Protein AF-A0A1B1N3E8-F1 (afdb_monomer_lite)

Radius of gyration: 32.71 Å; chains: 1; bounding box: 84×83×41 Å

Foldseek 3Di:
DDKDKDWFQAEAEPPQDPQKDKDFPPVVSNGWIWMKDFDPVCRVPDDSVQKYKYWYCPPPDAAKDKTFIDIRHDPGMDTPDTRPNRITIMGMDGDDDPPPPDPDDDDDDDDDDDDDDDDDDDDDDDDDDDDDDDDDDDDDDDDDDDDPPDDDDDDD

Sequence (156 aa):
MKKKTLNDLPITLLNVGGNYTAKIISPQSGTVNATVEGSSERIASLKAEDLSFTADVSGYGEGTFKVKLDAKLPQYIYLLDSGTDGTVQVKITVKDKPATVDPTPSTGGGGEPPPSTGHDAGSPSTSPGTEVSSGTGAADSGNEGGDQSDNSTNSP

Secondary structure (DSSP, 8-state):
-EEEEEEEEEEEEE---TTEEEEEEESTTSEEEEEEEE-HHHHHH--STT-EEEEE-TT--SEEEEEEEEEE--TTEEEEE-SSTTEEEEEEEE-PPP----------------------------------------------------------

Organism: NCBI:txid1462996

pLDDT: mean 72.6, std 20.75, range [34.31, 93.19]

InterPro domains:
  IPR012505 YbbR-like [PF07949] (23-92)

Structure (mmCIF, N/CA/C/O backbone):
data_AF-A0A1B1N3E8-F1
#
_entry.id   AF-A0A1B1N3E8-F1
#
loop_
_atom_site.group_PDB
_atom_site.id
_atom_site.type_symbol
_atom_site.label_atom_id
_atom_site.label_alt_id
_atom_site.label_comp_id
_atom_site.label_asym_id
_atom_site.label_entity_id
_atom_site.label_seq_id
_atom_site.pdbx_PDB_ins_code
_atom_site.Cartn_x
_atom_site.Cartn_y
_atom_site.Cartn_z
_atom_site.occupancy
_atom_site.B_iso_or_equiv
_atom_site.auth_seq_id
_atom_site.auth_comp_id
_atom_site.auth_asym_id
_atom_site.auth_atom_id
_atom_site.pdbx_PDB_model_num
ATOM 1 N N . MET A 1 1 ? -18.790 8.007 15.459 1.00 81.00 1 MET A N 1
ATOM 2 C CA . MET A 1 1 ? -17.832 7.154 14.718 1.00 81.00 1 MET A CA 1
ATOM 3 C C . MET A 1 1 ? -16.732 6.721 15.675 1.00 81.00 1 MET A C 1
ATOM 5 O O . MET A 1 1 ? -16.617 7.316 16.743 1.00 81.00 1 MET A O 1
ATOM 9 N N . LYS A 1 2 ? -15.986 5.661 15.357 1.00 91.44 2 LYS A N 1
ATOM 10 C CA . LYS A 1 2 ? -14.891 5.151 16.190 1.00 91.44 2 LYS A CA 1
ATOM 11 C C . LYS A 1 2 ? -13.700 4.803 15.303 1.00 91.44 2 LYS A C 1
ATOM 13 O O . LYS A 1 2 ? -13.894 4.225 14.238 1.00 91.44 2 LYS A O 1
ATOM 18 N N . LYS A 1 3 ? -12.492 5.131 15.759 1.00 92.75 3 LYS A N 1
ATOM 19 C CA . LYS A 1 3 ? -11.236 4.811 15.073 1.00 92.75 3 LYS A CA 1
ATOM 20 C C . LYS A 1 3 ? -10.554 3.583 15.670 1.00 92.75 3 LYS A C 1
ATOM 22 O O . LYS A 1 3 ? -10.691 3.322 16.868 1.00 92.75 3 LYS A O 1
ATOM 27 N N . LYS A 1 4 ? -9.815 2.850 14.840 1.00 91.62 4 LYS A N 1
ATOM 28 C CA . LYS A 1 4 ? -8.973 1.710 15.220 1.00 91.62 4 LYS A CA 1
ATOM 29 C C . LYS A 1 4 ? -7.729 1.712 14.342 1.00 91.62 4 LYS A C 1
ATOM 31 O O . LYS A 1 4 ? -7.832 1.882 13.132 1.00 91.62 4 LYS A O 1
ATOM 36 N N . THR A 1 5 ? -6.576 1.523 14.963 1.00 91.50 5 THR A N 1
ATOM 37 C CA . THR A 1 5 ? -5.315 1.303 14.255 1.00 91.50 5 THR A CA 1
ATOM 38 C C . THR A 1 5 ? -5.049 -0.195 14.229 1.00 91.50 5 THR A C 1
ATOM 40 O O . THR A 1 5 ? -5.274 -0.889 15.222 1.00 91.50 5 THR A O 1
ATOM 43 N N . LEU A 1 6 ? -4.642 -0.688 13.067 1.00 90.06 6 LEU A N 1
ATOM 44 C CA . LEU A 1 6 ? -4.240 -2.062 12.826 1.00 90.06 6 LEU A CA 1
ATOM 45 C C . LEU A 1 6 ? -2.809 -2.030 12.290 1.00 90.06 6 LEU A C 1
ATOM 47 O O . LEU A 1 6 ? -2.491 -1.259 11.385 1.00 90.06 6 LEU A O 1
ATOM 51 N N . ASN A 1 7 ? -1.954 -2.842 12.892 1.00 90.06 7 ASN A N 1
ATOM 52 C CA . ASN A 1 7 ? -0.536 -2.929 12.579 1.00 90.06 7 ASN A CA 1
ATOM 53 C C . ASN A 1 7 ? -0.247 -4.202 11.782 1.00 90.06 7 ASN A C 1
ATOM 55 O O . ASN A 1 7 ? -1.059 -5.128 11.772 1.00 90.06 7 ASN A O 1
ATOM 59 N N . ASP A 1 8 ? 0.912 -4.226 11.130 1.00 89.19 8 ASP A N 1
ATOM 60 C CA . ASP A 1 8 ? 1.439 -5.392 10.417 1.00 89.19 8 ASP A CA 1
ATOM 61 C C . ASP A 1 8 ? 0.517 -5.965 9.325 1.00 89.19 8 ASP A C 1
ATOM 63 O O . ASP A 1 8 ? 0.443 -7.171 9.093 1.00 89.19 8 ASP A O 1
ATOM 67 N N . LEU A 1 9 ? -0.172 -5.075 8.607 1.00 89.00 9 LEU A N 1
ATOM 68 C CA . LEU A 1 9 ? -1.071 -5.437 7.516 1.00 89.00 9 LEU A CA 1
ATOM 69 C C . LEU A 1 9 ? -0.256 -5.789 6.260 1.00 89.00 9 LEU A C 1
ATOM 71 O O . LEU A 1 9 ? 0.513 -4.944 5.793 1.00 89.00 9 LEU A O 1
ATOM 75 N N . PRO A 1 10 ? -0.383 -7.009 5.705 1.00 89.69 10 PRO A N 1
ATOM 76 C CA . PRO A 1 10 ? 0.439 -7.455 4.586 1.00 89.69 10 PRO A CA 1
ATOM 77 C C . PRO A 1 10 ? 0.030 -6.782 3.272 1.00 89.69 10 PRO A C 1
ATOM 79 O O . PRO A 1 10 ? -1.155 -6.658 2.957 1.00 89.69 10 PRO A O 1
ATOM 82 N N . ILE A 1 11 ? 1.025 -6.401 2.469 1.00 90.25 11 ILE A N 1
ATOM 83 C CA . ILE A 1 11 ? 0.811 -5.875 1.117 1.00 90.25 11 ILE A CA 1
ATOM 84 C C . ILE A 1 11 ? 0.919 -7.010 0.092 1.00 90.25 11 ILE A C 1
ATOM 86 O O . ILE A 1 11 ? 1.916 -7.729 0.037 1.00 90.25 11 ILE A O 1
ATOM 90 N N . THR A 1 12 ? -0.080 -7.124 -0.780 1.00 90.81 12 THR A N 1
ATOM 91 C CA . THR A 1 12 ? -0.103 -8.063 -1.909 1.00 90.81 12 THR A CA 1
ATOM 92 C C . THR A 1 12 ? 0.252 -7.344 -3.212 1.00 90.81 12 THR A C 1
ATOM 94 O O . THR A 1 12 ? -0.232 -6.245 -3.478 1.00 90.81 12 THR A O 1
ATOM 97 N N . LEU A 1 13 ? 1.081 -7.961 -4.057 1.00 90.50 13 LEU A N 1
ATOM 98 C CA . LEU A 1 13 ? 1.419 -7.433 -5.384 1.00 90.50 13 LEU A CA 1
ATOM 99 C C . LEU A 1 13 ? 0.500 -8.058 -6.440 1.00 90.50 13 LEU A C 1
ATOM 101 O O . LEU A 1 13 ? 0.418 -9.283 -6.539 1.00 90.50 13 LEU A O 1
ATOM 105 N N . LEU A 1 14 ? -0.183 -7.226 -7.227 1.00 90.19 14 LEU A N 1
ATOM 106 C CA . LEU A 1 14 ? -1.088 -7.652 -8.298 1.00 90.19 14 LEU A CA 1
ATOM 107 C C . LEU A 1 14 ? -0.472 -7.417 -9.679 1.00 90.19 14 LEU A C 1
ATOM 109 O O . LEU A 1 14 ? 0.347 -6.521 -9.864 1.00 90.19 14 LEU A O 1
ATOM 113 N N . ASN A 1 15 ? -0.895 -8.223 -10.657 1.00 88.38 15 ASN A N 1
ATOM 114 C CA . ASN A 1 15 ? -0.480 -8.123 -12.060 1.00 88.38 15 ASN A CA 1
ATOM 115 C C . ASN A 1 15 ? 1.044 -8.199 -12.303 1.00 88.38 15 ASN A C 1
ATOM 117 O O . ASN A 1 15 ? 1.557 -7.660 -13.283 1.00 88.38 15 ASN A O 1
ATOM 121 N N . VAL A 1 16 ? 1.769 -8.936 -11.451 1.00 85.56 16 VAL A N 1
ATOM 122 C CA . VAL A 1 16 ? 3.171 -9.310 -11.701 1.00 85.56 16 VAL A CA 1
ATOM 123 C C . VAL A 1 16 ? 3.226 -10.201 -12.947 1.00 85.56 16 VAL A C 1
ATOM 125 O O . VAL A 1 16 ? 2.769 -11.344 -12.920 1.00 85.56 16 VAL A O 1
ATOM 128 N N . GLY A 1 17 ? 3.761 -9.681 -14.055 1.00 81.06 17 GLY A N 1
ATOM 129 C CA . GLY A 1 17 ? 3.867 -10.432 -15.309 1.00 81.06 17 GLY A CA 1
ATOM 130 C C . GLY A 1 17 ? 4.708 -11.704 -15.146 1.00 81.06 17 GLY A C 1
ATOM 131 O O . GLY A 1 17 ? 5.719 -11.690 -14.455 1.00 81.06 17 GLY A O 1
ATOM 132 N N . GLY A 1 18 ? 4.326 -12.807 -15.801 1.00 82.44 18 GLY A N 1
ATOM 133 C CA . GLY A 1 18 ? 4.915 -14.136 -15.546 1.00 82.44 18 GLY A CA 1
ATOM 134 C C . GLY A 1 18 ? 6.428 -14.271 -15.792 1.00 82.44 18 GLY A C 1
ATOM 135 O O . GLY A 1 18 ? 7.059 -15.153 -15.209 1.00 82.44 18 GLY A O 1
ATOM 136 N N . ASN A 1 19 ? 7.011 -13.381 -16.604 1.00 85.12 19 ASN A N 1
ATOM 137 C CA . ASN A 1 19 ? 8.456 -13.285 -16.862 1.00 85.12 19 ASN A CA 1
ATOM 138 C C . ASN A 1 19 ? 9.200 -12.381 -15.862 1.00 85.12 19 ASN A C 1
ATOM 140 O O . ASN A 1 19 ? 10.395 -12.146 -16.021 1.00 85.12 19 ASN A O 1
ATOM 144 N N . TYR A 1 20 ? 8.512 -11.858 -14.848 1.00 89.12 20 TYR A N 1
ATOM 145 C CA . TYR A 1 20 ? 9.046 -10.937 -13.852 1.00 89.12 20 TYR A CA 1
ATOM 146 C C . TYR A 1 20 ? 8.787 -11.452 -12.434 1.00 89.12 20 TYR A C 1
ATOM 148 O O . TYR A 1 20 ? 7.929 -12.296 -12.179 1.00 89.12 20 TYR A O 1
ATOM 156 N N . THR A 1 21 ? 9.563 -10.939 -11.488 1.00 88.44 21 THR A N 1
ATOM 157 C CA . THR A 1 21 ? 9.357 -11.104 -10.051 1.00 88.44 21 THR A CA 1
ATOM 158 C C . THR A 1 21 ? 9.356 -9.720 -9.427 1.00 88.44 21 THR A C 1
ATOM 160 O O . THR A 1 21 ? 10.260 -8.928 -9.675 1.00 88.44 21 THR A O 1
ATOM 163 N N . ALA A 1 22 ? 8.342 -9.423 -8.623 1.00 89.88 22 ALA A N 1
ATOM 164 C CA . ALA A 1 22 ? 8.217 -8.152 -7.928 1.00 89.88 22 ALA A CA 1
ATOM 165 C C . ALA A 1 22 ? 8.405 -8.369 -6.420 1.00 89.88 22 ALA A C 1
ATOM 167 O O . ALA A 1 22 ? 7.872 -9.323 -5.852 1.00 89.88 22 ALA A O 1
ATOM 168 N N . LYS A 1 23 ? 9.176 -7.494 -5.772 1.00 90.06 23 LYS A N 1
ATOM 169 C CA . LYS A 1 23 ? 9.442 -7.522 -4.331 1.00 90.06 23 LYS A CA 1
ATOM 170 C C . LYS A 1 23 ? 9.333 -6.116 -3.753 1.00 90.06 23 LYS A C 1
ATOM 172 O O . LYS A 1 23 ? 9.940 -5.180 -4.268 1.00 90.06 23 LYS A O 1
ATOM 177 N N . ILE A 1 24 ? 8.601 -5.974 -2.653 1.00 90.94 24 ILE A N 1
ATOM 178 C CA . ILE A 1 24 ? 8.552 -4.724 -1.888 1.00 90.94 24 ILE A CA 1
ATOM 179 C C . ILE A 1 24 ? 9.931 -4.500 -1.257 1.00 90.94 24 ILE A C 1
ATOM 181 O O . ILE A 1 24 ? 10.463 -5.384 -0.585 1.00 90.94 24 ILE A O 1
ATOM 185 N N . ILE A 1 25 ? 10.517 -3.329 -1.504 1.00 91.06 25 ILE A N 1
ATOM 186 C CA . ILE A 1 25 ? 11.793 -2.909 -0.906 1.00 91.06 25 ILE A CA 1
ATOM 187 C C . ILE A 1 25 ? 11.607 -1.819 0.151 1.00 91.06 25 ILE A C 1
ATOM 189 O O . ILE A 1 25 ? 12.448 -1.686 1.035 1.00 91.06 25 ILE A O 1
ATOM 193 N N . SER A 1 26 ? 10.511 -1.055 0.086 1.00 87.69 26 SER A N 1
ATOM 194 C CA . SER A 1 26 ? 10.121 -0.123 1.143 1.00 87.69 26 SER A CA 1
ATOM 195 C C . SER A 1 26 ? 8.589 -0.044 1.251 1.00 87.69 26 SER A C 1
ATOM 197 O O . SER A 1 26 ? 7.947 0.219 0.227 1.00 87.69 26 SER A O 1
ATOM 199 N N . PRO A 1 27 ? 8.000 -0.267 2.443 1.00 83.62 27 PRO A N 1
ATOM 200 C CA . PRO A 1 27 ? 8.676 -0.612 3.700 1.00 83.62 27 PRO A CA 1
ATOM 201 C C . PRO A 1 27 ? 9.332 -2.003 3.642 1.00 83.62 27 PRO A C 1
ATOM 203 O O . PRO A 1 27 ? 8.753 -2.951 3.119 1.00 83.62 27 PRO A O 1
ATOM 206 N N . GLN A 1 28 ? 10.544 -2.140 4.195 1.00 83.25 28 GLN A N 1
ATOM 207 C CA . GLN A 1 28 ? 11.326 -3.390 4.136 1.00 83.25 28 GLN A CA 1
ATOM 208 C C . GLN A 1 28 ? 10.640 -4.568 4.860 1.00 83.25 28 GLN A C 1
ATOM 210 O O . GLN A 1 28 ? 10.928 -5.724 4.560 1.00 83.25 28 GLN A O 1
ATOM 215 N N . SER A 1 29 ? 9.701 -4.269 5.764 1.00 84.44 29 SER A N 1
ATOM 216 C CA . SER A 1 29 ? 8.829 -5.241 6.436 1.00 84.44 29 SER A CA 1
ATOM 217 C C . SER A 1 29 ? 7.853 -5.953 5.482 1.00 84.44 29 SER A C 1
ATOM 219 O O . SER A 1 29 ? 7.394 -7.053 5.768 1.00 84.44 29 SER A O 1
ATOM 221 N N . GLY A 1 30 ? 7.485 -5.327 4.354 1.00 84.31 30 GLY A N 1
ATOM 222 C CA . GLY A 1 30 ? 6.367 -5.784 3.513 1.00 84.31 30 GLY A CA 1
ATOM 223 C C . GLY A 1 30 ? 4.980 -5.609 4.155 1.00 84.31 30 GLY A C 1
ATOM 224 O O . GLY A 1 30 ? 3.972 -5.955 3.536 1.00 84.31 30 GLY A O 1
ATOM 225 N N . THR A 1 31 ? 4.928 -5.049 5.367 1.00 89.88 31 THR A N 1
ATOM 226 C CA . THR A 1 31 ? 3.714 -4.724 6.119 1.00 89.88 31 THR A CA 1
ATOM 227 C C . THR A 1 31 ? 3.548 -3.215 6.302 1.00 89.88 31 THR A C 1
ATOM 229 O O . THR A 1 31 ? 4.524 -2.460 6.252 1.00 89.88 31 THR A O 1
ATOM 232 N N . VAL A 1 32 ? 2.305 -2.774 6.514 1.00 90.00 32 VAL A N 1
ATOM 233 C CA . VAL A 1 32 ? 1.940 -1.378 6.809 1.00 90.00 32 VAL A CA 1
ATOM 234 C C . VAL A 1 32 ? 1.043 -1.271 8.036 1.00 90.00 32 VAL A C 1
ATOM 236 O O . VAL A 1 32 ? 0.368 -2.221 8.430 1.00 90.00 32 VAL A O 1
ATOM 239 N N . ASN A 1 33 ? 1.026 -0.082 8.635 1.00 90.94 33 ASN A N 1
ATOM 240 C CA . ASN A 1 33 ? 0.131 0.262 9.732 1.00 90.94 33 ASN A CA 1
ATOM 241 C C . ASN A 1 33 ? -0.992 1.130 9.169 1.00 90.94 33 ASN A C 1
ATOM 243 O O . ASN A 1 33 ? -0.705 2.168 8.584 1.00 90.94 33 ASN A O 1
ATOM 247 N N . ALA A 1 34 ? -2.251 0.743 9.359 1.00 89.88 34 ALA A N 1
ATOM 248 C CA . ALA A 1 34 ? -3.389 1.522 8.887 1.00 89.88 34 ALA A CA 1
ATOM 249 C C . ALA A 1 34 ? -4.277 1.977 10.043 1.00 89.88 34 ALA A C 1
ATOM 251 O O . ALA A 1 34 ? -4.625 1.197 10.932 1.00 89.88 34 ALA A O 1
ATOM 252 N N . THR A 1 35 ? -4.698 3.238 10.001 1.00 92.06 35 THR A N 1
ATOM 253 C CA . THR A 1 35 ? -5.744 3.762 10.880 1.00 92.06 35 THR A CA 1
ATOM 254 C C . THR A 1 35 ? -7.030 3.900 10.087 1.00 92.06 35 THR A C 1
ATOM 256 O O . THR A 1 35 ? -7.068 4.555 9.047 1.00 92.06 35 THR A O 1
ATOM 259 N N . VAL A 1 36 ? -8.096 3.288 10.595 1.00 92.31 36 VAL A N 1
ATOM 260 C CA . VAL A 1 36 ? -9.420 3.272 9.971 1.00 92.31 36 VAL A CA 1
ATOM 261 C C . VAL A 1 36 ? -10.480 3.820 10.919 1.00 92.31 36 VAL A C 1
ATOM 263 O O . VAL A 1 36 ? -10.355 3.717 12.143 1.00 92.31 36 VAL A O 1
ATOM 266 N N . GLU A 1 37 ? -11.548 4.381 10.361 1.00 92.69 37 GLU A N 1
ATOM 267 C CA . GLU A 1 37 ? -12.704 4.890 11.097 1.00 92.69 37 GLU A CA 1
ATOM 268 C C . GLU A 1 37 ? -14.013 4.338 10.528 1.00 92.69 37 GLU A C 1
ATOM 270 O O . GLU A 1 37 ? -14.156 4.138 9.325 1.00 92.69 37 GLU A O 1
ATOM 275 N N . GLY A 1 38 ? -14.995 4.099 11.397 1.00 91.19 38 GLY A N 1
ATOM 276 C CA . GLY A 1 38 ? -16.321 3.668 10.971 1.00 91.19 38 GLY A CA 1
ATOM 277 C C . GLY A 1 38 ? -17.346 3.625 12.099 1.00 91.19 38 GLY A C 1
ATOM 278 O O . GLY A 1 38 ? -17.196 4.254 13.156 1.00 91.19 38 GLY A O 1
ATOM 279 N N . SER A 1 39 ? -18.415 2.866 11.868 1.00 91.69 39 SER A N 1
ATOM 280 C CA . SER A 1 39 ? -19.445 2.577 12.873 1.00 91.69 39 SER A CA 1
ATOM 281 C C . SER A 1 39 ? -18.897 1.708 14.009 1.00 91.69 39 SER A C 1
ATOM 283 O O . SER A 1 39 ? -18.091 0.806 13.778 1.00 91.69 39 SER A O 1
ATOM 285 N N . SER A 1 40 ? -19.359 1.946 15.242 1.00 89.50 40 SER A N 1
ATOM 286 C CA . SER A 1 40 ? -18.832 1.295 16.454 1.00 89.50 40 SER A CA 1
ATOM 287 C C . SER A 1 40 ? -18.857 -0.235 16.391 1.00 89.50 40 SER A C 1
ATOM 289 O O . SER A 1 40 ? -17.874 -0.867 16.766 1.00 89.50 40 SER A O 1
ATOM 291 N N . GLU A 1 41 ? -19.943 -0.821 15.882 1.00 89.50 41 GLU A N 1
ATOM 292 C CA . GLU A 1 41 ? -20.103 -2.274 15.721 1.00 89.50 41 GLU A CA 1
ATOM 293 C C . GLU A 1 41 ? -19.141 -2.837 14.668 1.00 89.50 41 GLU A C 1
ATOM 295 O O . GLU A 1 41 ? -18.470 -3.837 14.906 1.00 89.50 41 GLU A O 1
ATOM 300 N N . ARG A 1 42 ? -18.998 -2.149 13.526 1.00 90.38 42 ARG A N 1
ATOM 301 C CA . ARG A 1 42 ? -18.088 -2.555 12.444 1.00 90.38 42 ARG A CA 1
ATOM 302 C C . ARG A 1 42 ? -16.635 -2.535 12.903 1.00 90.38 42 ARG A C 1
ATOM 304 O O . ARG A 1 42 ? -15.924 -3.505 12.696 1.00 90.38 42 ARG A O 1
ATOM 311 N N . ILE A 1 43 ? -16.216 -1.477 13.592 1.00 90.56 43 ILE A N 1
ATOM 312 C CA . ILE A 1 43 ? -14.851 -1.327 14.120 1.00 90.56 43 ILE A CA 1
ATOM 313 C C . ILE A 1 43 ? -14.553 -2.321 15.258 1.00 90.56 43 ILE A C 1
ATOM 315 O O . ILE A 1 43 ? -13.415 -2.782 15.397 1.00 90.56 43 ILE A O 1
ATOM 319 N N . ALA A 1 44 ? -15.562 -2.684 16.057 1.00 88.69 44 ALA A N 1
ATOM 320 C CA . ALA A 1 44 ? -15.437 -3.735 17.064 1.00 88.69 44 ALA A CA 1
ATOM 321 C C . ALA A 1 44 ? -15.216 -5.116 16.421 1.00 88.69 44 ALA A C 1
ATOM 323 O O . ALA A 1 44 ? -14.320 -5.839 16.851 1.00 88.69 44 ALA A O 1
ATOM 324 N N . SER A 1 45 ? -15.973 -5.447 15.370 1.00 89.44 45 SER A N 1
ATOM 325 C CA . SER A 1 45 ? -15.857 -6.719 14.641 1.00 89.44 45 SER A CA 1
ATOM 326 C C . SER A 1 45 ? -14.691 -6.786 13.645 1.00 89.44 45 SER A C 1
ATOM 328 O O . SER A 1 45 ? -14.306 -7.887 13.268 1.00 89.44 45 SER A O 1
ATOM 330 N N . LEU A 1 46 ? -14.131 -5.645 13.225 1.00 89.06 46 LEU A N 1
ATOM 331 C CA . LEU A 1 46 ? -13.094 -5.568 12.192 1.00 89.06 46 LEU A CA 1
ATOM 332 C C . LEU A 1 46 ? -11.805 -6.296 12.595 1.00 89.06 46 LEU A C 1
ATOM 334 O O . LEU A 1 46 ? -11.213 -5.9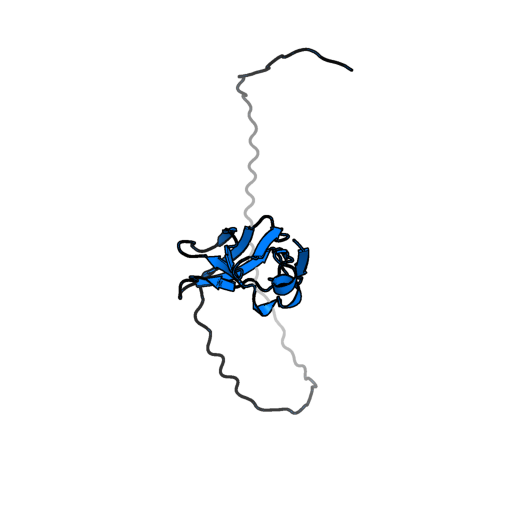73 13.633 1.00 89.06 46 LEU A O 1
ATOM 338 N N . LYS A 1 47 ? -11.311 -7.178 11.726 1.00 88.75 47 LYS A N 1
ATOM 339 C CA . LYS A 1 47 ? -10.004 -7.831 11.860 1.00 88.75 47 LYS A CA 1
ATOM 340 C C . LYS A 1 47 ? -8.980 -7.259 10.879 1.00 88.75 47 LYS A C 1
ATOM 342 O O . LYS A 1 47 ? -9.325 -6.527 9.958 1.00 88.75 47 LYS A O 1
ATOM 347 N N . ALA A 1 48 ? -7.711 -7.621 11.073 1.00 86.00 48 ALA A N 1
ATOM 348 C CA . ALA A 1 48 ? -6.659 -7.366 10.088 1.00 86.00 48 ALA A CA 1
ATOM 349 C C . ALA A 1 48 ? -6.942 -8.088 8.755 1.00 86.00 48 ALA A C 1
ATOM 351 O O . ALA A 1 48 ? -6.711 -7.525 7.696 1.00 86.00 48 ALA A O 1
ATOM 352 N N . GLU A 1 49 ? -7.510 -9.296 8.822 1.00 86.94 49 GLU A N 1
ATOM 353 C CA . GLU A 1 49 ? -7.845 -10.156 7.674 1.00 86.94 49 GLU A CA 1
ATOM 354 C C . GLU A 1 49 ? -8.910 -9.549 6.737 1.00 86.94 49 GLU A C 1
ATOM 356 O O . GLU A 1 49 ? -8.908 -9.825 5.541 1.00 86.94 49 GLU A O 1
ATOM 361 N N . ASP A 1 50 ? -9.806 -8.703 7.263 1.00 88.62 50 ASP A N 1
ATOM 362 C CA . ASP A 1 50 ? -10.824 -7.984 6.481 1.00 88.62 50 ASP A CA 1
ATOM 363 C C . ASP A 1 50 ? -10.240 -6.819 5.656 1.00 88.62 50 ASP A C 1
ATOM 365 O O . ASP A 1 50 ? -10.945 -6.242 4.824 1.00 88.62 50 ASP A O 1
ATOM 369 N N . LEU A 1 51 ? -8.983 -6.432 5.906 1.00 88.00 51 LEU A N 1
ATOM 370 C CA . LEU A 1 51 ? -8.288 -5.368 5.189 1.00 88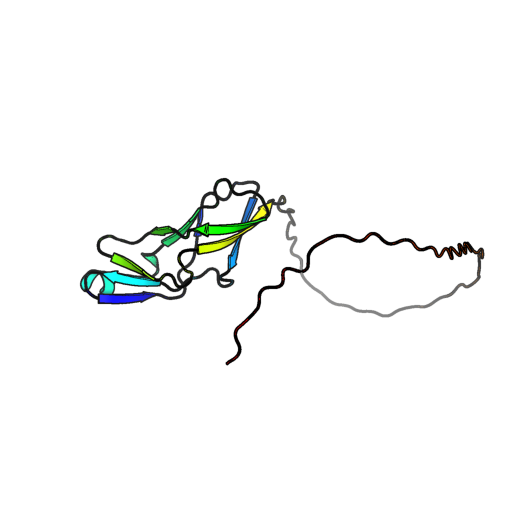.00 51 LEU A CA 1
ATOM 371 C C . LEU A 1 51 ? -7.230 -5.973 4.271 1.00 88.00 51 LEU A C 1
ATOM 373 O O . LEU A 1 51 ? -6.292 -6.623 4.723 1.00 88.00 51 LEU A O 1
ATOM 377 N N . SER A 1 52 ? -7.350 -5.726 2.970 1.00 89.06 52 SER A N 1
ATOM 378 C CA . SER A 1 52 ? -6.353 -6.169 1.990 1.00 89.06 52 SER A CA 1
ATOM 379 C C . SER A 1 52 ? -5.724 -4.965 1.307 1.00 89.06 52 SER A C 1
ATOM 381 O O . SER A 1 52 ? -6.423 -4.178 0.672 1.00 89.06 52 SER A O 1
ATOM 383 N N . PHE A 1 53 ? -4.405 -4.834 1.425 1.00 90.94 53 PHE A N 1
ATOM 384 C CA . PHE A 1 53 ? -3.631 -3.803 0.741 1.00 90.94 53 PHE A CA 1
ATOM 385 C C . PHE A 1 53 ? -2.995 -4.404 -0.509 1.00 90.94 53 PHE A C 1
ATOM 387 O O . PHE A 1 53 ? -2.299 -5.418 -0.437 1.00 90.94 53 PHE A O 1
ATOM 394 N N . THR A 1 54 ? -3.248 -3.798 -1.663 1.00 91.50 54 THR A N 1
ATOM 395 C CA . THR A 1 54 ? -2.833 -4.307 -2.973 1.00 91.50 54 THR A CA 1
ATOM 396 C C . THR A 1 54 ? -2.113 -3.229 -3.766 1.00 91.50 54 THR A C 1
ATOM 398 O O . THR A 1 54 ? -2.635 -2.132 -3.926 1.00 91.50 54 THR A O 1
ATOM 401 N N . ALA A 1 55 ? -0.932 -3.534 -4.297 1.00 91.12 55 ALA A N 1
ATOM 402 C CA . ALA A 1 55 ? -0.217 -2.651 -5.217 1.00 91.12 55 ALA A CA 1
ATOM 403 C C . ALA A 1 55 ? -0.193 -3.285 -6.614 1.00 91.12 55 ALA A C 1
ATOM 405 O O . ALA A 1 55 ? 0.303 -4.401 -6.787 1.00 91.12 55 ALA A O 1
ATOM 406 N N . ASP A 1 56 ? -0.752 -2.584 -7.599 1.00 92.12 56 ASP A N 1
ATOM 407 C CA . ASP A 1 56 ? -0.800 -3.036 -8.990 1.00 92.12 56 ASP A CA 1
ATOM 408 C C . ASP A 1 56 ? 0.504 -2.676 -9.714 1.00 92.12 56 ASP A C 1
ATOM 410 O O . ASP A 1 56 ? 0.868 -1.503 -9.795 1.00 92.12 56 ASP A O 1
ATOM 414 N N . VAL A 1 57 ? 1.215 -3.687 -10.225 1.00 89.81 57 VAL A N 1
ATOM 415 C CA . VAL A 1 57 ? 2.464 -3.505 -10.984 1.00 89.81 57 VAL A CA 1
ATOM 416 C C . VAL A 1 57 ? 2.319 -3.815 -12.479 1.00 89.81 57 VAL A C 1
ATOM 418 O O . VAL A 1 57 ? 3.316 -4.062 -13.160 1.00 89.81 57 VAL A O 1
ATOM 421 N N . SER A 1 58 ? 1.099 -3.777 -13.023 1.00 86.94 58 SER A N 1
ATOM 422 C CA . SER A 1 58 ? 0.876 -3.904 -14.466 1.00 86.94 58 SER A CA 1
ATOM 423 C C . SER A 1 58 ? 1.568 -2.781 -15.248 1.00 86.94 58 SER A C 1
ATOM 425 O O . SER A 1 58 ? 1.622 -1.628 -14.826 1.00 86.94 58 SER A O 1
ATOM 427 N N . GLY A 1 59 ? 2.141 -3.126 -16.403 1.00 83.69 59 GLY A N 1
ATOM 428 C CA . GLY A 1 59 ? 2.825 -2.171 -17.284 1.00 83.69 59 GLY A CA 1
ATOM 429 C C . GLY A 1 59 ? 4.201 -1.685 -16.805 1.00 83.69 59 GLY A C 1
ATOM 430 O O . GLY A 1 59 ? 4.893 -1.026 -17.578 1.00 83.69 59 GLY A O 1
ATOM 431 N N . TYR A 1 60 ? 4.639 -2.029 -15.591 1.00 86.69 60 TYR A N 1
ATOM 432 C CA . TYR A 1 60 ? 5.993 -1.730 -15.126 1.00 86.69 60 TYR A CA 1
ATOM 433 C C . TYR A 1 60 ? 6.998 -2.779 -15.633 1.00 86.69 60 TYR A C 1
ATOM 435 O O . TYR A 1 60 ? 6.747 -3.983 -15.578 1.00 86.69 60 TYR A O 1
ATOM 443 N N . GLY A 1 61 ? 8.144 -2.306 -16.129 1.00 86.38 61 GLY A N 1
ATOM 444 C CA . GLY A 1 61 ? 9.271 -3.146 -16.541 1.00 86.38 61 GLY A CA 1
ATOM 445 C C . GLY A 1 61 ? 10.197 -3.512 -15.378 1.00 86.38 61 GLY A C 1
ATOM 446 O O . GLY A 1 61 ? 9.842 -3.381 -14.208 1.00 86.38 61 GLY A O 1
ATOM 447 N N . GLU A 1 62 ? 11.419 -3.937 -15.695 1.00 89.69 62 GLU A N 1
ATOM 448 C CA . GLU A 1 62 ? 12.468 -4.107 -14.686 1.00 89.69 62 GLU A CA 1
ATOM 449 C C . GLU A 1 62 ? 12.918 -2.759 -14.094 1.00 89.69 62 GLU A C 1
ATOM 451 O O . GLU A 1 62 ? 12.923 -1.732 -14.773 1.00 89.69 62 GLU A O 1
ATOM 456 N N . GLY A 1 63 ? 13.290 -2.754 -12.811 1.00 90.50 63 GLY A N 1
ATOM 457 C CA . GLY A 1 63 ? 13.726 -1.552 -12.099 1.00 90.50 63 GLY A CA 1
ATOM 458 C C . GLY A 1 63 ? 13.064 -1.379 -10.735 1.00 90.50 63 GLY A C 1
ATOM 459 O O . GLY A 1 63 ? 12.497 -2.313 -10.170 1.00 90.50 63 GLY A O 1
ATOM 460 N N . THR A 1 64 ? 13.154 -0.169 -10.185 1.00 93.19 64 THR A N 1
ATOM 461 C CA . THR A 1 64 ? 12.545 0.204 -8.901 1.00 93.19 64 THR A CA 1
ATOM 462 C C . THR A 1 64 ? 11.531 1.311 -9.135 1.00 93.19 64 THR A C 1
ATOM 464 O O . THR A 1 64 ? 11.896 2.384 -9.612 1.00 93.19 64 THR A O 1
ATOM 467 N N . PHE A 1 65 ? 10.278 1.080 -8.749 1.00 92.06 65 PHE A N 1
ATOM 468 C CA . PHE A 1 65 ? 9.183 2.017 -8.979 1.00 92.06 65 PHE A CA 1
ATOM 469 C C . PHE A 1 65 ? 8.402 2.297 -7.694 1.00 92.06 65 PHE A C 1
ATOM 471 O O . PHE A 1 65 ? 8.246 1.430 -6.831 1.00 92.06 65 PHE A O 1
ATOM 478 N N . LYS A 1 66 ? 7.899 3.531 -7.574 1.00 92.19 66 LYS A N 1
ATOM 479 C CA . LYS A 1 66 ? 6.900 3.906 -6.569 1.00 92.19 66 LYS A CA 1
ATOM 480 C C . LYS A 1 66 ? 5.517 3.626 -7.142 1.00 92.19 66 LYS A C 1
ATOM 482 O O . LYS A 1 66 ? 5.158 4.174 -8.181 1.00 92.19 66 LYS A O 1
ATOM 487 N N . VAL A 1 67 ? 4.770 2.778 -6.454 1.00 90.88 67 VAL A N 1
ATOM 488 C CA . VAL A 1 67 ? 3.459 2.279 -6.870 1.00 90.88 67 VAL A CA 1
ATOM 489 C C . VAL A 1 67 ? 2.433 2.732 -5.837 1.00 90.88 67 VAL A C 1
ATOM 491 O O . VAL A 1 67 ? 2.731 2.763 -4.640 1.00 90.88 67 VAL A O 1
ATOM 494 N N . LYS A 1 68 ? 1.239 3.127 -6.287 1.00 90.56 68 LYS A N 1
ATOM 495 C CA . LYS A 1 68 ? 0.143 3.472 -5.373 1.00 90.56 68 LYS A CA 1
ATOM 496 C C . LYS A 1 68 ? -0.398 2.209 -4.713 1.00 90.56 68 LYS A C 1
ATOM 498 O O . LYS A 1 68 ? -0.568 1.184 -5.367 1.00 90.56 68 LYS A O 1
ATOM 503 N N . LEU A 1 69 ? -0.656 2.310 -3.418 1.00 90.00 69 LEU A N 1
ATOM 504 C CA . LEU A 1 69 ? -1.240 1.249 -2.621 1.00 90.00 69 LEU A CA 1
ATOM 505 C C . LEU A 1 69 ? -2.762 1.419 -2.624 1.00 90.00 69 LEU A C 1
ATOM 507 O O . LEU A 1 69 ? -3.274 2.408 -2.105 1.00 90.00 69 LEU A O 1
ATOM 511 N N . ASP A 1 70 ? -3.469 0.467 -3.221 1.00 90.44 70 ASP A N 1
ATOM 512 C CA . ASP A 1 70 ? -4.923 0.374 -3.138 1.00 90.44 70 ASP A CA 1
ATOM 513 C C . ASP A 1 70 ? -5.315 -0.395 -1.870 1.00 90.44 70 ASP A C 1
ATOM 515 O O . ASP A 1 70 ? -4.632 -1.342 -1.466 1.00 90.44 70 ASP A O 1
ATOM 519 N N . ALA A 1 71 ? -6.394 0.025 -1.217 1.00 89.19 71 ALA A N 1
ATOM 520 C CA . ALA A 1 71 ? -6.830 -0.539 0.051 1.00 89.19 71 ALA A CA 1
ATOM 521 C C . ALA A 1 71 ? -8.280 -1.005 -0.054 1.00 89.19 71 ALA A C 1
ATOM 523 O O . ALA A 1 71 ? -9.208 -0.209 -0.206 1.00 89.19 71 ALA A O 1
ATOM 524 N N . LYS A 1 72 ? -8.482 -2.313 0.081 1.00 89.56 72 LYS A N 1
ATOM 525 C CA . LYS A 1 72 ? -9.800 -2.932 0.057 1.00 89.56 72 LYS A CA 1
ATOM 526 C C . LYS A 1 72 ? -10.350 -3.015 1.475 1.00 89.56 72 LYS A C 1
ATOM 528 O O . LYS A 1 72 ? -9.914 -3.849 2.266 1.00 89.56 72 LYS A O 1
ATOM 533 N N . LEU A 1 73 ? -11.301 -2.130 1.779 1.00 88.81 73 LEU A N 1
ATOM 534 C CA . LEU A 1 73 ? -12.005 -2.060 3.063 1.00 88.81 73 LEU A CA 1
ATOM 535 C C . LEU A 1 73 ? -13.465 -2.536 2.925 1.00 88.81 73 LEU A C 1
ATOM 537 O O . LEU A 1 73 ? -14.066 -2.377 1.857 1.00 88.81 73 LEU A O 1
ATOM 541 N N . PRO A 1 74 ? -14.073 -3.090 3.990 1.00 87.00 74 PRO A N 1
ATOM 542 C CA . PRO A 1 74 ? -15.496 -3.414 4.008 1.00 87.00 74 PRO A CA 1
ATOM 543 C C . PRO A 1 74 ? -16.371 -2.151 4.102 1.00 87.00 74 PRO A C 1
ATOM 545 O O . PRO A 1 74 ? -15.916 -1.064 4.457 1.00 87.00 74 PRO A O 1
ATOM 548 N N . GLN A 1 75 ? -17.667 -2.297 3.811 1.00 87.06 75 GLN A N 1
ATOM 549 C CA . GLN A 1 75 ? -18.609 -1.172 3.809 1.00 87.06 75 GLN A CA 1
ATOM 550 C C . GLN A 1 75 ? -18.700 -0.457 5.169 1.00 87.06 75 GLN A C 1
ATOM 552 O O . GLN A 1 75 ? -18.678 -1.088 6.228 1.00 87.06 75 GLN A O 1
ATOM 557 N N . TYR A 1 76 ? -18.895 0.865 5.115 1.00 87.69 76 TYR A N 1
ATOM 558 C CA . TYR A 1 76 ? -18.975 1.769 6.273 1.00 87.69 76 TYR A CA 1
ATOM 559 C C . TYR A 1 76 ? -17.689 1.850 7.119 1.00 87.69 76 TYR A C 1
ATOM 561 O O . TYR A 1 76 ? -17.747 2.212 8.299 1.00 87.69 76 TYR A O 1
ATOM 569 N N . ILE A 1 77 ? -16.540 1.538 6.511 1.00 89.94 77 ILE A N 1
ATOM 570 C CA . ILE A 1 77 ? -15.206 1.777 7.062 1.00 89.94 77 ILE A CA 1
ATOM 571 C C . ILE A 1 77 ? -14.402 2.614 6.065 1.00 89.94 77 ILE A C 1
ATOM 573 O O . ILE A 1 77 ? -14.393 2.336 4.868 1.00 89.94 77 ILE A O 1
ATOM 577 N N . TYR A 1 78 ? -13.732 3.639 6.580 1.00 90.31 78 TYR A N 1
ATOM 578 C CA . TYR A 1 78 ? -12.909 4.577 5.831 1.00 90.31 78 TYR A CA 1
ATOM 579 C C . TYR A 1 78 ? -11.464 4.492 6.314 1.00 90.31 78 TYR A C 1
ATOM 581 O O . TYR A 1 78 ? -11.201 4.349 7.509 1.00 90.31 78 TYR A O 1
ATOM 589 N N . LEU A 1 79 ? -10.529 4.589 5.376 1.00 90.06 79 LEU A N 1
ATOM 590 C CA . LEU A 1 79 ? -9.101 4.667 5.648 1.00 90.06 79 LEU A CA 1
ATOM 591 C C . LEU A 1 79 ? -8.729 6.122 5.951 1.00 90.06 79 LEU A C 1
ATOM 593 O O . LEU A 1 79 ? -9.004 7.003 5.140 1.00 90.06 79 LEU A O 1
ATOM 597 N N . LEU A 1 80 ? -8.142 6.369 7.121 1.00 89.88 80 LEU A N 1
ATOM 598 C CA . LEU A 1 80 ? -7.666 7.693 7.542 1.00 89.88 80 LEU A CA 1
ATOM 599 C C . LEU A 1 80 ? -6.167 7.848 7.282 1.00 89.88 80 LEU A C 1
ATOM 601 O O . LEU A 1 80 ? -5.724 8.911 6.866 1.00 89.88 80 LEU A O 1
ATOM 605 N N . ASP A 1 81 ? -5.400 6.790 7.539 1.00 88.38 81 ASP A N 1
ATOM 606 C CA . ASP A 1 81 ? -3.953 6.745 7.341 1.00 88.38 81 ASP A CA 1
ATOM 607 C C . ASP A 1 81 ? -3.503 5.314 6.999 1.00 88.38 81 ASP A C 1
ATOM 609 O O . ASP A 1 81 ? -4.149 4.345 7.400 1.00 88.38 81 ASP A O 1
ATOM 613 N N . SER A 1 82 ? -2.402 5.195 6.254 1.00 81.94 82 SER A N 1
ATOM 614 C CA . SER A 1 82 ? -1.759 3.932 5.846 1.00 81.94 82 SER A CA 1
ATOM 615 C C . SER A 1 82 ? -0.273 3.849 6.224 1.00 81.94 82 SER A C 1
ATOM 617 O O . SER A 1 82 ? 0.409 2.927 5.782 1.00 81.94 82 SER A O 1
ATOM 619 N N . GLY A 1 83 ? 0.271 4.831 6.956 1.00 80.06 83 GLY A N 1
ATOM 620 C CA . GLY A 1 83 ? 1.666 4.852 7.412 1.00 80.06 83 GLY A CA 1
ATOM 621 C C . GLY A 1 83 ? 2.737 4.978 6.315 1.00 80.06 83 GLY A C 1
ATOM 622 O O . GLY A 1 83 ? 3.923 5.010 6.632 1.00 80.06 83 GLY A O 1
ATOM 623 N N . THR A 1 84 ? 2.343 5.030 5.038 1.00 76.75 84 THR A N 1
ATOM 624 C CA . THR A 1 84 ? 3.230 5.077 3.858 1.00 76.75 84 THR A CA 1
ATOM 625 C C . THR A 1 84 ? 2.767 6.079 2.790 1.00 76.75 84 THR A C 1
ATOM 627 O O . THR A 1 84 ? 3.080 5.932 1.606 1.00 76.75 84 THR A O 1
ATOM 630 N N . ASP A 1 85 ? 1.943 7.058 3.177 1.00 80.81 85 ASP A N 1
ATOM 631 C CA . ASP A 1 85 ? 1.347 8.062 2.276 1.00 80.81 85 ASP A CA 1
ATOM 632 C C . ASP A 1 85 ? 0.578 7.450 1.080 1.00 80.81 85 ASP A C 1
ATOM 634 O O . ASP A 1 85 ? 0.436 8.057 0.018 1.00 80.81 85 ASP A O 1
ATOM 638 N N . GLY A 1 86 ? 0.104 6.205 1.225 1.00 84.06 86 GLY A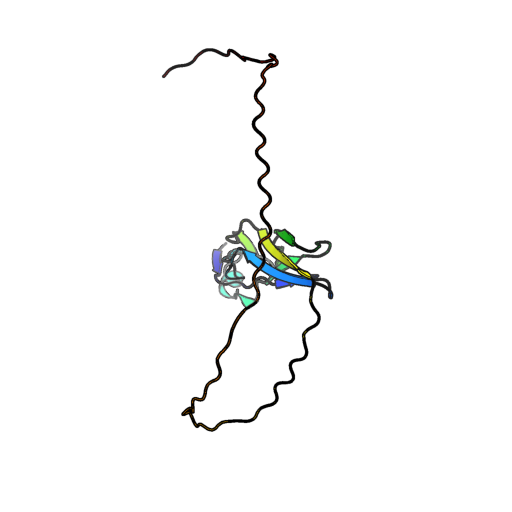 N 1
ATOM 639 C CA . GLY A 1 86 ? -0.561 5.456 0.155 1.00 84.06 86 GLY A CA 1
ATOM 640 C C . GLY A 1 86 ? 0.366 5.036 -0.994 1.00 84.06 86 GLY A C 1
ATOM 641 O O . GLY A 1 86 ? -0.114 4.765 -2.095 1.00 84.06 86 GLY A O 1
ATOM 642 N N . THR A 1 87 ? 1.686 4.977 -0.782 1.00 88.75 87 THR A N 1
ATOM 643 C CA . THR A 1 87 ? 2.653 4.521 -1.795 1.00 88.75 87 THR A CA 1
ATOM 644 C C . THR A 1 87 ? 3.655 3.514 -1.239 1.00 88.75 87 THR A C 1
ATOM 646 O O . THR A 1 87 ? 3.998 3.532 -0.061 1.00 88.75 87 THR A O 1
ATOM 649 N N . VAL A 1 88 ? 4.134 2.612 -2.094 1.00 91.25 88 VAL A N 1
ATOM 650 C CA . VAL A 1 88 ? 5.144 1.600 -1.751 1.00 91.25 88 VAL A CA 1
ATOM 651 C C . VAL A 1 88 ? 6.222 1.546 -2.828 1.00 91.25 88 VAL A C 1
ATOM 653 O O . VAL A 1 88 ? 5.951 1.796 -4.003 1.00 91.25 88 VAL A O 1
ATOM 656 N N . GLN A 1 89 ? 7.460 1.229 -2.444 1.00 92.25 89 GLN A N 1
ATOM 657 C CA . GLN A 1 89 ? 8.539 0.991 -3.404 1.00 92.25 89 GLN A CA 1
ATOM 658 C C . GLN A 1 89 ? 8.654 -0.497 -3.697 1.00 92.25 89 GLN A C 1
ATOM 660 O O . GLN A 1 89 ? 8.948 -1.301 -2.806 1.00 92.25 89 GLN A O 1
ATOM 665 N N . VAL A 1 90 ? 8.471 -0.842 -4.966 1.00 91.75 90 VAL A N 1
ATOM 666 C CA . VAL A 1 90 ? 8.569 -2.207 -5.475 1.00 91.75 90 VAL A CA 1
ATOM 667 C C . VAL A 1 90 ? 9.751 -2.278 -6.433 1.00 91.75 90 VAL A C 1
ATOM 669 O O . VAL A 1 90 ? 9.875 -1.460 -7.346 1.00 91.75 90 VAL A O 1
ATOM 672 N N . LYS A 1 91 ? 10.629 -3.258 -6.220 1.00 92.19 91 LYS A N 1
ATOM 673 C CA . LYS A 1 91 ? 11.665 -3.640 -7.176 1.00 92.19 91 LYS A CA 1
ATOM 674 C C . LYS A 1 91 ? 11.150 -4.803 -8.012 1.00 92.19 91 LYS A C 1
ATOM 676 O O . LYS A 1 91 ? 10.748 -5.827 -7.462 1.00 92.19 91 LYS A O 1
ATOM 681 N N . ILE A 1 92 ? 11.187 -4.639 -9.324 1.00 91.88 92 ILE A N 1
ATOM 682 C CA . ILE A 1 92 ? 10.822 -5.645 -10.312 1.00 91.88 92 ILE A CA 1
ATOM 683 C C . ILE A 1 92 ? 12.111 -6.115 -10.981 1.00 91.88 92 ILE A C 1
ATOM 685 O O . ILE A 1 92 ? 12.924 -5.309 -11.434 1.00 91.88 92 ILE A O 1
ATOM 689 N N . THR A 1 93 ? 12.313 -7.424 -11.020 1.00 90.31 93 THR A N 1
ATOM 690 C CA . THR A 1 93 ? 13.428 -8.074 -11.713 1.00 90.31 93 THR A CA 1
ATOM 691 C C . THR A 1 93 ? 12.877 -9.043 -12.744 1.00 90.31 93 THR A C 1
ATOM 693 O O . THR A 1 93 ? 11.795 -9.605 -12.553 1.00 90.31 93 THR A O 1
ATOM 696 N N . VAL A 1 94 ? 13.619 -9.284 -13.825 1.00 88.06 94 VAL A N 1
ATOM 697 C CA . VAL A 1 94 ? 13.333 -10.423 -14.705 1.00 88.06 94 VAL A CA 1
ATOM 698 C C . VAL A 1 94 ? 13.363 -11.705 -13.868 1.00 88.06 94 VAL A C 1
ATOM 700 O O . VAL A 1 94 ? 14.148 -11.844 -12.928 1.00 88.06 94 VAL A O 1
ATOM 703 N N . LYS A 1 95 ? 12.441 -12.620 -14.158 1.00 83.00 95 LYS A N 1
ATOM 704 C CA . LYS A 1 95 ? 12.402 -13.941 -13.550 1.00 83.00 95 LYS A CA 1
ATOM 705 C C . LYS A 1 95 ? 13.346 -14.848 -14.323 1.00 83.00 95 LYS A C 1
ATOM 707 O O . LYS A 1 95 ? 12.967 -15.404 -15.354 1.00 83.00 95 LYS A O 1
ATOM 712 N N . ASP A 1 96 ? 14.556 -15.024 -13.804 1.00 71.50 96 ASP A N 1
ATOM 713 C CA . ASP A 1 96 ? 15.390 -16.151 -14.204 1.00 71.50 96 ASP A CA 1
ATOM 714 C C . ASP A 1 96 ? 14.602 -17.458 -14.063 1.00 71.50 96 ASP A C 1
ATOM 716 O O . ASP A 1 96 ? 13.804 -17.639 -13.131 1.00 71.50 96 ASP A O 1
ATOM 720 N N . LYS A 1 97 ? 14.815 -18.385 -15.005 1.00 63.59 97 LYS A N 1
ATOM 721 C CA . LYS A 1 97 ? 14.271 -19.738 -14.863 1.00 63.59 97 LYS A CA 1
ATOM 722 C C . LYS A 1 97 ? 14.775 -20.303 -13.532 1.00 63.59 97 LYS A C 1
ATOM 724 O O . LYS A 1 97 ? 15.974 -20.193 -13.272 1.00 63.59 97 LYS A O 1
ATOM 729 N N . PRO A 1 98 ? 13.919 -20.936 -12.710 1.00 51.16 98 PRO A N 1
ATOM 730 C CA . PRO A 1 98 ? 14.419 -21.659 -11.556 1.00 51.16 98 PRO A CA 1
ATOM 731 C C . PRO A 1 98 ? 15.413 -22.707 -12.059 1.00 51.16 98 PRO A C 1
ATOM 733 O O . PRO A 1 98 ? 15.064 -23.554 -12.882 1.00 51.16 98 PRO A O 1
ATOM 736 N N . ALA A 1 99 ? 16.655 -22.633 -11.584 1.00 46.47 99 ALA A N 1
ATOM 737 C CA . ALA A 1 99 ? 17.565 -23.753 -11.705 1.00 46.47 99 ALA A CA 1
ATOM 738 C C . ALA A 1 99 ? 16.959 -24.892 -10.880 1.00 46.47 99 ALA A C 1
ATOM 740 O O . ALA A 1 99 ? 16.861 -24.783 -9.656 1.00 46.47 99 ALA A O 1
ATOM 741 N N . THR A 1 100 ? 16.505 -25.951 -11.549 1.00 43.62 100 THR A N 1
ATOM 742 C CA . THR A 1 100 ? 16.042 -27.171 -10.886 1.00 43.62 100 THR A CA 1
ATOM 743 C C . THR A 1 100 ? 17.246 -27.843 -10.237 1.00 43.62 100 THR A C 1
ATOM 745 O O . THR A 1 100 ? 17.916 -28.674 -10.842 1.00 43.62 100 THR A O 1
ATOM 748 N N . VAL A 1 101 ? 17.558 -27.433 -9.010 1.00 49.59 101 VAL A N 1
ATOM 749 C CA . VAL A 1 101 ? 18.449 -28.178 -8.127 1.00 49.59 101 VAL A CA 1
ATOM 750 C C . VAL A 1 101 ? 17.619 -29.266 -7.460 1.00 49.59 101 VAL A C 1
ATOM 752 O O . VAL A 1 101 ? 16.993 -29.040 -6.428 1.00 49.59 101 VAL A O 1
ATOM 755 N N . ASP A 1 102 ? 17.576 -30.440 -8.089 1.00 45.44 102 ASP A N 1
ATOM 756 C CA . ASP A 1 102 ? 17.074 -31.662 -7.463 1.00 45.44 102 ASP A CA 1
ATOM 757 C C . ASP A 1 102 ? 17.813 -31.885 -6.130 1.00 45.44 102 ASP A C 1
ATOM 759 O O . ASP A 1 102 ? 19.035 -32.078 -6.130 1.00 45.44 102 ASP A O 1
ATOM 763 N N . PRO A 1 103 ? 17.122 -31.862 -4.976 1.00 51.22 103 PRO A N 1
ATOM 764 C CA . PRO A 1 103 ? 17.759 -32.132 -3.702 1.00 51.22 103 PRO A CA 1
ATOM 765 C C . PRO A 1 103 ? 17.901 -33.647 -3.536 1.00 51.22 103 PRO A C 1
ATOM 767 O O . PRO A 1 103 ? 17.023 -34.295 -2.972 1.00 51.22 103 PRO A O 1
ATOM 770 N N . THR A 1 104 ? 19.010 -34.229 -3.998 1.00 50.28 104 THR A N 1
ATOM 771 C CA . THR A 1 104 ? 19.375 -35.612 -3.646 1.00 50.28 104 THR A CA 1
ATOM 772 C C . THR A 1 104 ? 19.767 -35.687 -2.163 1.0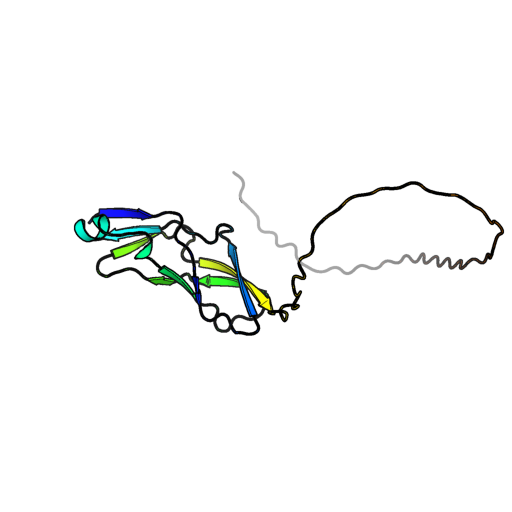0 50.28 104 THR A C 1
ATOM 774 O O . THR A 1 104 ? 20.788 -35.099 -1.792 1.00 50.28 104 THR A O 1
ATOM 777 N N . PRO A 1 105 ? 19.031 -36.410 -1.295 1.00 54.69 105 PRO A N 1
ATOM 778 C CA . PRO A 1 105 ? 19.361 -36.513 0.118 1.00 54.69 105 PRO A CA 1
ATOM 779 C C . PRO A 1 105 ? 20.106 -37.824 0.415 1.00 54.69 105 PRO A C 1
ATOM 781 O O . PRO A 1 105 ? 19.545 -38.914 0.306 1.00 54.69 105 PRO A O 1
ATOM 784 N N . SER A 1 106 ? 21.366 -37.723 0.836 1.00 48.12 106 SER A N 1
ATOM 785 C CA . SER A 1 106 ? 22.096 -38.734 1.625 1.00 48.12 106 SER A CA 1
ATOM 786 C C . SER A 1 106 ? 23.312 -38.031 2.240 1.00 48.12 106 SER A C 1
ATOM 788 O O . SER A 1 106 ? 24.239 -37.666 1.530 1.00 48.12 106 SER A O 1
ATOM 790 N N . THR A 1 107 ? 23.246 -37.556 3.484 1.00 42.41 107 THR A N 1
ATOM 791 C CA . THR A 1 107 ? 23.356 -38.339 4.734 1.00 42.41 107 THR A CA 1
ATOM 792 C C . THR A 1 107 ? 24.776 -38.859 4.987 1.00 42.41 107 THR A C 1
ATOM 794 O O . THR A 1 107 ? 25.076 -40.012 4.717 1.00 42.41 107 THR A O 1
ATOM 797 N N . GLY A 1 108 ? 25.596 -37.983 5.583 1.00 41.53 108 GLY A N 1
ATOM 798 C CA . GLY A 1 108 ? 26.374 -38.257 6.802 1.00 41.53 108 GLY A CA 1
ATOM 799 C C . GLY A 1 108 ? 27.603 -39.179 6.756 1.00 41.53 108 GLY A C 1
ATOM 800 O O . GLY A 1 108 ? 27.496 -40.350 6.419 1.00 41.53 108 GLY A O 1
ATOM 801 N N . GLY A 1 109 ? 28.725 -38.694 7.315 1.00 40.75 109 GLY A N 1
ATOM 802 C CA . GLY A 1 109 ? 29.651 -39.583 8.041 1.00 40.75 109 GLY A CA 1
ATOM 803 C C . GLY A 1 109 ? 31.166 -39.410 7.857 1.00 40.75 109 GLY A C 1
ATOM 804 O O . GLY A 1 109 ? 31.801 -40.352 7.418 1.00 40.75 109 GLY A O 1
ATOM 805 N N . GLY A 1 110 ? 31.725 -38.265 8.275 1.00 41.69 110 GLY A N 1
ATOM 806 C CA . GLY A 1 110 ? 32.999 -38.130 9.024 1.00 41.69 110 GLY A CA 1
ATOM 807 C C . GLY A 1 110 ? 34.329 -38.765 8.550 1.00 41.69 110 GLY A C 1
ATOM 808 O O . GLY A 1 110 ? 34.448 -39.976 8.410 1.00 41.69 110 GLY A O 1
ATOM 809 N N . GLY A 1 111 ? 35.396 -37.949 8.522 1.00 35.69 111 GLY A N 1
ATOM 810 C CA . GLY A 1 111 ? 36.799 -38.409 8.563 1.00 35.69 111 GLY A CA 1
ATOM 811 C C . GLY A 1 111 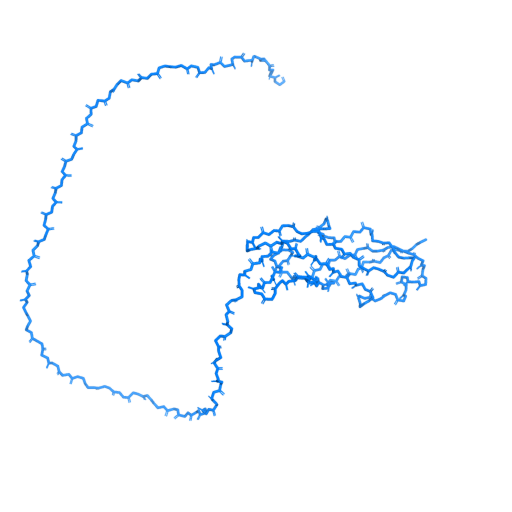? 37.803 -37.463 7.880 1.00 35.69 111 GLY A C 1
ATOM 812 O O . GLY A 1 111 ? 37.758 -37.304 6.668 1.00 35.69 111 GLY A O 1
ATOM 813 N N . GLU A 1 112 ? 38.728 -36.871 8.642 1.00 43.78 112 GLU A N 1
ATOM 814 C CA . GLU A 1 112 ? 39.793 -35.937 8.202 1.00 43.78 112 GLU A CA 1
ATOM 815 C C . GLU A 1 112 ? 41.107 -36.251 8.977 1.00 43.78 112 GLU A C 1
ATOM 817 O O . GLU A 1 112 ? 40.993 -36.805 10.076 1.00 43.78 112 GLU A O 1
ATOM 822 N N . PRO A 1 113 ? 42.340 -35.864 8.548 1.00 61.34 113 PRO A N 1
ATOM 823 C CA . PRO A 1 113 ? 42.951 -35.820 7.210 1.00 61.34 113 PRO A CA 1
ATOM 824 C C . PRO A 1 113 ? 43.881 -37.065 7.023 1.00 61.34 113 PRO A C 1
ATOM 826 O O . PRO A 1 113 ? 43.271 -38.111 6.797 1.00 61.34 113 PRO A O 1
ATOM 829 N N . PRO A 1 114 ? 45.244 -37.127 7.186 1.00 57.94 114 PRO A N 1
ATOM 830 C CA . PRO A 1 114 ? 46.392 -36.177 7.132 1.00 57.94 114 PRO A CA 1
ATOM 831 C C . PRO A 1 114 ? 47.266 -36.317 5.832 1.00 57.94 114 PRO A C 1
ATOM 833 O O . PRO A 1 114 ? 46.892 -37.096 4.957 1.00 57.94 114 PRO A O 1
ATOM 836 N N . PRO A 1 115 ? 48.398 -35.578 5.639 1.00 61.94 115 PRO A N 1
ATOM 837 C CA . PRO A 1 115 ? 49.040 -35.417 4.317 1.00 61.94 115 PRO A CA 1
ATOM 838 C C . PRO A 1 115 ? 50.459 -36.023 4.152 1.00 61.94 115 PRO A C 1
ATOM 840 O O . PRO A 1 115 ? 51.159 -36.251 5.134 1.00 61.94 115 PRO A O 1
ATOM 843 N N . SER A 1 116 ? 50.917 -36.141 2.892 1.00 43.66 116 SER A N 1
ATOM 844 C CA . SER A 1 116 ? 52.326 -36.359 2.481 1.00 43.66 116 SER A CA 1
ATOM 845 C C . SER A 1 116 ? 52.593 -35.611 1.158 1.00 43.66 116 SER A C 1
ATOM 847 O O . SER A 1 116 ? 51.988 -35.941 0.145 1.00 43.66 116 SER A O 1
ATOM 849 N N . THR A 1 117 ? 53.271 -34.456 1.129 1.00 46.16 117 THR A N 1
ATOM 850 C CA . THR A 1 117 ? 54.742 -34.257 1.027 1.00 46.16 117 THR A CA 1
ATOM 851 C C . THR A 1 117 ? 55.429 -34.941 -0.164 1.00 46.16 117 THR A C 1
ATOM 853 O O . THR A 1 117 ? 55.596 -36.159 -0.134 1.00 46.16 117 THR A O 1
ATOM 856 N N . GLY A 1 118 ? 55.979 -34.162 -1.115 1.00 38.91 118 GLY A N 1
ATOM 857 C CA . GLY A 1 118 ? 57.116 -34.652 -1.917 1.00 38.91 118 GLY A CA 1
ATOM 858 C C . GLY A 1 118 ? 57.445 -34.013 -3.280 1.00 38.91 118 GLY A C 1
ATOM 859 O O . GLY A 1 118 ? 57.232 -34.671 -4.282 1.00 38.91 118 GLY A O 1
ATOM 860 N N . HIS A 1 119 ? 58.029 -32.806 -3.285 1.00 41.12 119 HIS A N 1
ATOM 861 C CA . HIS A 1 119 ? 59.143 -32.322 -4.152 1.00 41.12 119 HIS A CA 1
ATOM 862 C C . HIS A 1 119 ? 59.188 -32.594 -5.685 1.00 41.12 119 HIS A C 1
ATOM 864 O O . HIS A 1 119 ? 59.279 -33.743 -6.095 1.00 41.12 119 HIS A O 1
ATOM 870 N N . ASP A 1 120 ? 59.295 -31.522 -6.495 1.00 41.44 120 ASP A N 1
ATOM 871 C CA . ASP A 1 120 ? 60.448 -31.141 -7.375 1.00 41.44 120 ASP A CA 1
ATOM 872 C C . ASP A 1 120 ? 60.055 -29.820 -8.105 1.00 41.44 120 ASP A C 1
ATOM 874 O O . ASP A 1 120 ? 58.992 -29.762 -8.716 1.00 41.44 120 ASP A O 1
ATOM 878 N N . ALA A 1 121 ? 60.620 -28.624 -7.881 1.00 40.03 121 ALA A N 1
ATOM 879 C CA . ALA A 1 121 ? 61.988 -28.103 -8.050 1.00 40.03 121 ALA A CA 1
ATOM 880 C C . ALA A 1 121 ? 62.411 -27.840 -9.523 1.00 40.03 121 ALA A C 1
ATOM 882 O O . ALA A 1 121 ? 62.494 -28.756 -10.324 1.00 40.03 121 ALA A O 1
ATOM 883 N N . GLY A 1 122 ? 62.751 -26.580 -9.862 1.00 34.31 122 GLY A N 1
ATOM 884 C CA . GLY A 1 122 ? 63.495 -26.228 -11.092 1.00 34.31 122 GLY A CA 1
ATOM 885 C C . GLY A 1 122 ? 62.717 -25.512 -12.215 1.00 34.31 122 GLY A C 1
ATOM 886 O O . GLY A 1 122 ? 62.485 -26.096 -13.262 1.00 34.31 122 GLY A O 1
ATOM 887 N N . SER A 1 123 ? 62.310 -24.247 -12.047 1.00 51.47 123 SER A N 1
ATOM 888 C CA . SER A 1 123 ? 63.040 -23.073 -12.605 1.00 51.47 123 SER A CA 1
ATOM 889 C C . SER A 1 123 ? 62.683 -22.764 -14.093 1.00 51.47 123 SER A C 1
ATOM 891 O O . SER A 1 123 ? 61.704 -23.314 -14.588 1.00 51.47 123 SER A O 1
ATOM 893 N N . PRO A 1 124 ? 63.218 -21.707 -14.743 1.00 52.66 124 PRO A N 1
ATOM 894 C CA . PRO A 1 124 ? 62.445 -20.474 -14.912 1.00 52.66 124 PRO A CA 1
ATOM 895 C C . PRO A 1 124 ? 62.210 -20.081 -16.384 1.00 52.66 124 PRO A C 1
ATOM 897 O O . PRO A 1 124 ? 62.907 -20.543 -17.283 1.00 52.66 124 PRO A O 1
ATOM 900 N N . SER A 1 125 ? 61.309 -19.124 -16.636 1.00 43.09 125 SER A N 1
ATOM 901 C CA . SER A 1 125 ? 61.357 -18.361 -17.890 1.00 43.09 125 SER A CA 1
ATOM 902 C C . SER A 1 125 ? 61.030 -16.886 -17.685 1.00 43.09 125 SER A C 1
ATOM 904 O O . SER A 1 125 ? 59.932 -16.499 -17.293 1.00 43.09 125 SER A O 1
ATOM 906 N N . THR A 1 126 ? 62.044 -16.068 -17.935 1.00 40.16 126 THR A N 1
ATOM 907 C CA . THR A 1 126 ? 62.020 -14.608 -17.950 1.00 40.16 126 THR A CA 1
ATOM 908 C C . THR A 1 126 ? 61.608 -14.088 -19.325 1.00 40.16 126 THR A C 1
ATOM 910 O O . THR A 1 126 ? 62.215 -14.495 -20.316 1.00 40.16 126 THR A O 1
ATOM 913 N N . SER A 1 127 ? 60.745 -13.070 -19.390 1.00 48.59 127 SER A N 1
ATOM 914 C CA . SER A 1 127 ? 61.057 -11.859 -20.173 1.00 48.59 127 SER A CA 1
ATOM 915 C C . SER A 1 127 ? 60.134 -10.676 -19.841 1.00 48.59 127 SER A C 1
ATOM 917 O O . SER A 1 127 ? 58.991 -10.896 -19.439 1.00 48.59 127 SER A O 1
ATOM 919 N N . PRO A 1 128 ? 60.627 -9.429 -19.972 1.00 50.84 128 PRO A N 1
ATOM 920 C CA . PRO A 1 128 ? 59.909 -8.221 -19.579 1.00 50.84 128 PRO A CA 1
ATOM 921 C C . PRO A 1 128 ? 59.178 -7.551 -20.754 1.00 50.84 128 PRO A C 1
ATOM 923 O O . PRO A 1 128 ? 59.642 -7.584 -21.891 1.00 50.84 128 PRO A O 1
ATOM 926 N N . GLY A 1 129 ? 58.079 -6.859 -20.446 1.00 40.72 129 GLY A N 1
ATOM 927 C CA . GLY A 1 129 ? 57.403 -5.923 -21.347 1.00 40.72 129 GLY A CA 1
ATOM 928 C C . GLY A 1 129 ? 57.406 -4.520 -20.747 1.00 40.72 129 GLY A C 1
ATOM 929 O O . GLY A 1 129 ? 56.456 -4.134 -20.072 1.00 40.72 129 GLY A O 1
ATOM 930 N N . THR A 1 130 ? 58.497 -3.780 -20.945 1.00 46.28 130 THR A N 1
ATOM 931 C CA . THR A 1 130 ? 58.615 -2.383 -20.510 1.00 46.28 130 THR A CA 1
ATOM 932 C C . THR A 1 130 ? 58.100 -1.464 -21.611 1.00 46.28 130 THR A C 1
ATOM 934 O O . THR A 1 130 ? 58.785 -1.302 -22.615 1.00 46.28 130 THR A O 1
ATOM 937 N N . GLU A 1 131 ? 56.972 -0.788 -21.394 1.00 42.12 131 GLU A N 1
ATOM 938 C CA . GLU A 1 131 ? 56.612 0.401 -22.177 1.00 42.12 131 GLU A CA 1
ATOM 939 C C . GLU A 1 131 ? 56.385 1.597 -21.248 1.00 42.12 131 GLU A C 1
ATOM 941 O O . GLU A 1 131 ? 55.325 1.796 -20.657 1.00 42.12 131 GLU A O 1
ATOM 946 N N . VAL A 1 132 ? 57.439 2.404 -21.122 1.00 43.06 132 VAL A N 1
ATOM 947 C CA . VAL A 1 132 ? 57.331 3.806 -20.717 1.00 43.06 132 VAL A CA 1
ATOM 948 C C . VAL A 1 132 ? 56.705 4.573 -21.876 1.00 43.06 132 VAL A C 1
ATOM 950 O O . VAL A 1 132 ? 57.209 4.507 -22.994 1.00 43.06 132 VAL A O 1
ATOM 953 N N . SER A 1 133 ? 55.684 5.381 -21.593 1.00 46.97 133 SER A N 1
ATOM 954 C CA . SER A 1 133 ? 55.330 6.504 -22.460 1.00 46.97 133 SER A CA 1
ATOM 955 C C . SER A 1 133 ? 55.105 7.753 -21.615 1.00 46.97 133 SER A C 1
ATOM 957 O O . SER A 1 133 ? 54.057 7.953 -21.000 1.00 46.97 133 SER A O 1
ATOM 959 N N . SER A 1 134 ? 56.152 8.571 -21.542 1.00 47.91 134 SER A N 1
ATOM 960 C CA . SER A 1 134 ? 56.136 9.883 -20.901 1.00 47.91 134 SER A CA 1
ATOM 961 C C . SER A 1 134 ? 55.517 10.905 -21.853 1.00 47.91 134 SER A C 1
ATOM 963 O O . SER A 1 134 ? 56.046 11.126 -22.940 1.00 47.91 134 SER A O 1
ATOM 965 N N . GLY A 1 135 ? 54.432 11.557 -21.434 1.00 44.75 135 GLY A N 1
ATOM 966 C CA . GLY A 1 135 ? 53.701 12.543 -22.236 1.00 44.75 135 GLY A CA 1
ATOM 967 C C . GLY A 1 135 ? 53.509 13.875 -21.516 1.00 44.75 135 GLY A C 1
ATOM 968 O O . GLY A 1 135 ? 52.383 14.262 -21.224 1.00 44.75 135 GLY A O 1
ATOM 969 N N . THR A 1 136 ? 54.596 14.586 -21.208 1.00 48.19 136 THR A N 1
ATOM 970 C CA . THR A 1 136 ? 54.520 15.994 -20.784 1.00 48.19 136 THR A CA 1
ATOM 971 C C . THR A 1 136 ? 54.118 16.886 -21.956 1.00 48.19 136 THR A C 1
ATOM 973 O O . THR A 1 136 ? 54.836 16.941 -22.953 1.00 48.19 136 THR A O 1
ATOM 976 N N . GLY A 1 137 ? 53.033 17.645 -21.803 1.00 40.91 137 GLY A N 1
ATOM 977 C CA . GLY A 1 137 ? 52.632 18.703 -22.730 1.00 40.91 137 GLY A CA 1
ATOM 978 C C . GLY A 1 137 ? 51.831 19.773 -21.995 1.00 40.91 137 GLY A C 1
ATOM 979 O O . GLY A 1 137 ? 50.770 19.479 -21.454 1.00 40.91 137 GLY A O 1
ATOM 980 N N . ALA A 1 138 ? 52.354 20.998 -21.953 1.00 53.16 138 ALA A N 1
ATOM 981 C CA . ALA A 1 138 ? 51.710 22.152 -21.333 1.00 53.16 138 ALA A CA 1
ATOM 982 C C . ALA A 1 138 ? 51.481 23.255 -22.376 1.00 53.16 138 ALA A C 1
ATOM 984 O O . ALA A 1 138 ? 52.429 23.665 -23.043 1.00 53.16 138 ALA A O 1
ATOM 985 N N . ALA A 1 139 ? 50.234 23.713 -22.485 1.00 47.28 139 ALA A N 1
ATOM 986 C CA . ALA A 1 139 ? 49.751 24.972 -23.067 1.00 47.28 139 ALA A CA 1
ATOM 987 C C . ALA A 1 139 ? 48.234 24.988 -22.770 1.00 47.28 139 ALA A C 1
ATOM 989 O O . ALA A 1 139 ? 47.572 23.987 -23.025 1.00 47.28 139 ALA A O 1
ATOM 990 N N . ASP A 1 140 ? 47.681 25.921 -21.994 1.00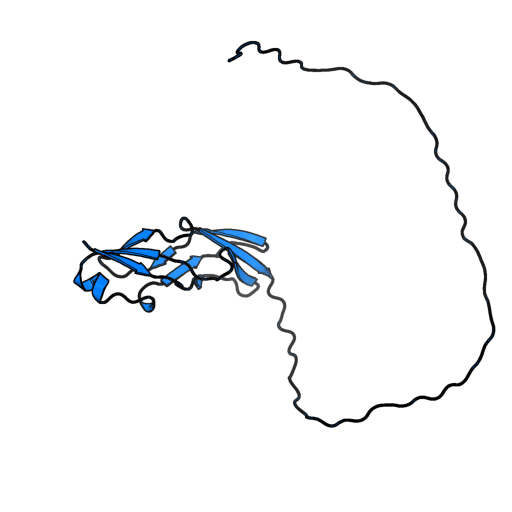 43.78 140 ASP A N 1
ATOM 991 C CA . ASP A 1 140 ? 47.529 27.368 -22.243 1.00 43.78 140 ASP A CA 1
ATOM 992 C C . ASP A 1 140 ? 46.308 27.709 -23.128 1.00 43.78 140 ASP A C 1
ATOM 994 O O . ASP A 1 140 ? 45.862 26.888 -23.924 1.00 43.78 140 ASP A O 1
ATOM 998 N N . SER A 1 141 ? 45.813 28.945 -22.968 1.00 49.97 141 SER A N 1
ATOM 999 C CA . SER A 1 141 ? 44.705 29.611 -23.660 1.00 49.97 141 SER A CA 1
ATOM 1000 C C . SER A 1 141 ? 43.319 29.323 -23.075 1.00 49.97 141 SER A C 1
ATOM 1002 O O . SER A 1 141 ? 42.735 28.252 -23.227 1.00 49.97 141 SER A O 1
ATOM 1004 N N . GLY A 1 142 ? 42.795 30.329 -22.368 1.00 47.91 142 GLY A N 1
ATOM 1005 C CA . GLY A 1 142 ? 41.446 30.326 -21.805 1.00 47.91 142 GLY A CA 1
ATOM 1006 C C . GLY A 1 142 ? 40.384 30.815 -22.791 1.00 47.91 142 GLY A C 1
ATOM 1007 O O . GLY A 1 142 ? 40.682 31.195 -23.921 1.00 47.91 142 GLY A O 1
ATOM 1008 N N . ASN A 1 143 ? 39.137 30.860 -22.324 1.00 49.22 143 ASN A N 1
ATOM 1009 C CA . ASN A 1 143 ? 38.081 31.636 -22.963 1.00 49.22 143 ASN A CA 1
ATOM 1010 C C . ASN A 1 143 ? 37.139 32.215 -21.898 1.00 49.22 143 ASN A C 1
ATOM 1012 O O . ASN A 1 143 ? 36.604 31.483 -21.066 1.00 49.22 143 ASN A O 1
ATOM 1016 N N . GLU A 1 144 ? 36.954 33.529 -21.939 1.00 48.59 144 GLU A N 1
ATOM 1017 C CA . GLU A 1 144 ? 36.048 34.302 -21.085 1.00 48.59 144 GLU A CA 1
ATOM 1018 C C . GLU A 1 144 ? 34.571 34.067 -21.457 1.00 48.59 144 GLU A C 1
ATOM 1020 O O . GLU A 1 144 ? 34.266 33.727 -22.602 1.00 48.59 144 GLU A O 1
ATOM 1025 N N . GLY A 1 145 ? 33.632 34.341 -20.540 1.00 39.03 145 GLY A N 1
ATOM 1026 C CA . GLY A 1 145 ? 32.251 34.650 -20.942 1.00 39.03 145 GLY A CA 1
ATOM 1027 C C . GLY A 1 145 ? 31.129 34.243 -19.984 1.00 39.03 145 GLY A C 1
ATOM 1028 O O . GLY A 1 145 ? 30.654 33.114 -20.044 1.00 39.03 145 GLY A O 1
ATOM 1029 N N . GLY A 1 146 ? 30.618 35.225 -19.230 1.00 41.03 146 GLY A N 1
ATOM 1030 C CA . GLY A 1 146 ? 29.303 35.188 -18.569 1.00 41.03 146 GLY A CA 1
ATOM 1031 C C . GLY A 1 146 ? 29.242 34.406 -17.246 1.00 41.03 146 GLY A C 1
ATOM 1032 O O . GLY A 1 146 ? 29.882 33.376 -17.085 1.00 41.03 146 GLY A O 1
ATOM 1033 N N . ASP A 1 147 ? 28.476 34.824 -16.242 1.00 47.66 147 ASP A N 1
ATOM 1034 C CA . ASP A 1 147 ? 27.707 36.061 -16.060 1.00 47.66 147 ASP A CA 1
ATOM 1035 C C . ASP A 1 147 ? 27.685 36.338 -14.549 1.00 47.66 147 ASP A C 1
ATOM 1037 O O . ASP A 1 147 ? 27.263 35.478 -13.773 1.00 47.66 147 ASP A O 1
ATOM 1041 N N . GLN A 1 148 ? 28.199 37.488 -14.103 1.00 41.22 148 GLN A N 1
ATOM 1042 C CA . GLN A 1 148 ? 28.064 37.880 -12.701 1.00 41.22 148 GLN A CA 1
ATOM 1043 C C . GLN A 1 148 ? 26.722 38.579 -12.524 1.00 41.22 148 GLN A C 1
ATOM 1045 O O . GLN A 1 148 ? 26.603 39.787 -12.708 1.00 41.22 148 GLN A O 1
ATOM 1050 N N . SER A 1 149 ? 25.711 37.804 -12.140 1.00 51.88 149 SER A N 1
ATOM 1051 C CA . SER A 1 149 ? 24.425 38.350 -11.726 1.00 51.88 149 SER A CA 1
ATOM 1052 C C . SER A 1 149 ? 24.554 39.007 -10.343 1.00 51.88 149 SER A C 1
ATOM 1054 O O . SER A 1 149 ? 24.257 38.397 -9.313 1.00 51.88 149 SER A O 1
ATOM 1056 N N . ASP A 1 150 ? 25.004 40.261 -10.316 1.00 51.88 150 ASP A N 1
ATOM 1057 C CA . ASP A 1 150 ? 24.875 41.131 -9.148 1.00 51.88 150 ASP A CA 1
ATOM 1058 C C . ASP A 1 150 ? 23.388 41.299 -8.798 1.00 51.88 150 ASP A C 1
ATOM 1060 O O . ASP A 1 150 ? 22.626 41.922 -9.540 1.00 51.88 150 ASP A O 1
ATOM 1064 N N . ASN A 1 151 ? 22.964 40.791 -7.639 1.00 44.97 151 ASN A N 1
ATOM 1065 C CA . ASN A 1 151 ? 21.737 41.257 -7.002 1.00 44.97 151 ASN A CA 1
ATOM 1066 C C . ASN A 1 151 ? 21.972 41.528 -5.515 1.00 44.97 151 ASN A C 1
ATOM 1068 O O . ASN A 1 151 ? 22.230 40.626 -4.717 1.00 44.97 151 ASN A O 1
ATOM 1072 N N . SER A 1 152 ? 21.886 42.805 -5.165 1.00 52.72 152 SER A N 1
ATOM 1073 C CA . SER A 1 152 ? 22.227 43.333 -3.851 1.00 52.72 152 SER A CA 1
ATOM 1074 C C . SER A 1 152 ? 21.117 43.136 -2.813 1.00 52.72 152 SER A C 1
ATOM 1076 O O . SER A 1 152 ? 19.932 43.170 -3.130 1.00 52.72 152 SER A O 1
ATOM 1078 N N . THR A 1 153 ? 21.527 43.173 -1.541 1.00 52.16 153 THR A N 1
ATOM 1079 C CA . THR A 1 153 ? 20.699 43.574 -0.383 1.00 52.16 153 THR A CA 1
ATOM 1080 C C . THR A 1 153 ? 19.668 42.553 0.127 1.00 52.16 153 THR A C 1
ATOM 1082 O O . THR A 1 153 ? 18.535 42.501 -0.336 1.00 52.16 153 THR A O 1
ATOM 1085 N N . ASN A 1 154 ? 19.983 41.870 1.233 1.00 41.16 154 ASN A N 1
ATOM 1086 C CA . ASN A 1 154 ? 19.634 42.407 2.558 1.00 41.16 154 ASN A CA 1
ATOM 1087 C C . ASN A 1 154 ? 20.406 41.685 3.682 1.00 41.16 154 ASN A C 1
ATOM 1089 O O . ASN A 1 154 ? 20.597 40.474 3.624 1.00 41.16 154 ASN A O 1
ATOM 1093 N N . SER A 1 155 ? 20.832 42.438 4.698 1.00 54.91 155 SER A N 1
ATOM 1094 C CA . SER A 1 155 ? 21.493 41.938 5.919 1.00 54.91 155 SER A CA 1
ATOM 1095 C C . SER A 1 155 ? 20.530 42.041 7.128 1.00 54.91 155 SER A C 1
ATOM 1097 O O . SER A 1 155 ? 19.443 42.594 6.947 1.00 54.91 155 SER A O 1
ATOM 1099 N N . PRO A 1 156 ? 20.851 41.452 8.300 1.00 62.66 156 PRO A N 1
ATOM 1100 C CA . PRO A 1 156 ? 19.860 41.037 9.307 1.00 62.66 156 PRO A CA 1
ATOM 1101 C C . PRO A 1 156 ? 19.177 42.169 10.088 1.00 62.66 156 PRO A C 1
ATOM 1103 O O . PRO A 1 156 ? 19.815 43.226 10.292 1.00 62.66 156 PRO A O 1
#